Protein AF-A0A7J9I7Y8-F1 (afdb_monomer_lite)

Structure (mmCIF, N/CA/C/O backbone):
data_AF-A0A7J9I7Y8-F1
#
_entry.id   AF-A0A7J9I7Y8-F1
#
loop_
_atom_site.group_PDB
_atom_site.id
_atom_site.type_symbol
_atom_site.label_atom_id
_atom_site.label_alt_id
_atom_site.label_comp_id
_atom_site.label_asym_id
_atom_site.label_entity_id
_atom_site.label_seq_id
_atom_site.pdbx_PDB_ins_code
_atom_site.Cartn_x
_atom_site.Cartn_y
_atom_site.Cartn_z
_atom_site.occupancy
_atom_site.B_iso_or_equiv
_atom_site.auth_seq_id
_atom_site.auth_comp_id
_atom_site.auth_asym_id
_atom_site.auth_atom_id
_atom_site.pdbx_PDB_model_num
ATOM 1 N N . MET A 1 1 ? 41.640 22.484 -38.454 1.00 56.12 1 MET A N 1
ATOM 2 C CA . MET A 1 1 ? 40.781 23.368 -37.627 1.00 56.12 1 MET A CA 1
ATOM 3 C C . MET A 1 1 ? 39.280 23.047 -37.693 1.00 56.12 1 MET A C 1
ATOM 5 O O . MET A 1 1 ? 38.546 23.526 -36.842 1.00 56.12 1 MET A O 1
ATOM 9 N N . VAL A 1 2 ? 38.810 22.229 -38.646 1.00 57.25 2 VAL A N 1
ATOM 10 C CA . VAL A 1 2 ? 37.377 21.896 -38.817 1.00 57.25 2 VAL A CA 1
ATOM 11 C C . VAL A 1 2 ? 36.882 20.858 -37.796 1.00 57.25 2 VAL A C 1
ATOM 13 O O . VAL A 1 2 ? 35.784 20.990 -37.268 1.00 57.25 2 VAL A O 1
ATOM 16 N N . ASN A 1 3 ? 37.738 19.896 -37.433 1.00 61.84 3 ASN A N 1
ATOM 17 C CA . ASN A 1 3 ? 37.404 18.797 -36.514 1.00 61.84 3 ASN A CA 1
ATOM 18 C C . ASN A 1 3 ? 37.107 19.267 -35.080 1.00 61.84 3 ASN A C 1
ATOM 20 O O . ASN A 1 3 ? 36.160 18.794 -34.468 1.00 61.84 3 ASN A O 1
ATOM 24 N N . PHE A 1 4 ? 37.860 20.245 -34.560 1.00 66.62 4 PHE A N 1
ATOM 25 C CA . PHE A 1 4 ? 37.642 20.777 -33.207 1.00 66.62 4 PHE A CA 1
ATOM 26 C C . PHE A 1 4 ? 36.300 21.509 -33.087 1.00 66.62 4 PHE A C 1
ATOM 28 O O . PHE A 1 4 ? 35.583 21.362 -32.100 1.00 66.62 4 PHE A O 1
ATOM 35 N N . ARG A 1 5 ? 35.930 22.260 -34.132 1.00 70.38 5 ARG A N 1
ATOM 36 C CA . ARG A 1 5 ? 34.663 22.993 -34.174 1.00 70.38 5 ARG A CA 1
ATOM 37 C C . ARG A 1 5 ? 33.477 22.040 -34.322 1.00 70.38 5 ARG A C 1
ATOM 39 O O . ARG A 1 5 ? 32.463 22.250 -33.671 1.00 70.38 5 ARG A O 1
ATOM 46 N N . LEU A 1 6 ? 33.6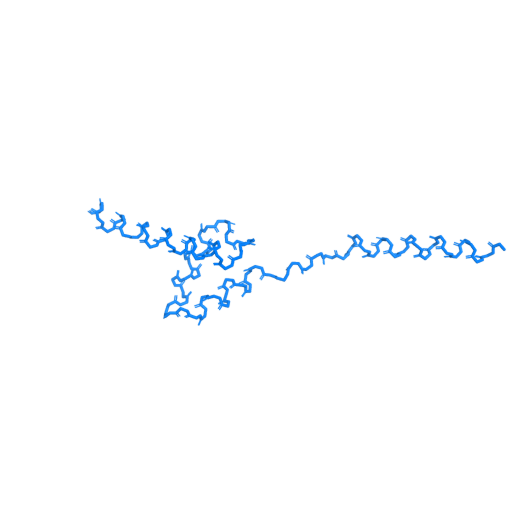44 20.958 -35.089 1.00 67.19 6 LEU A N 1
ATOM 47 C CA . LEU A 1 6 ? 32.661 19.878 -35.195 1.00 67.19 6 LEU A CA 1
ATOM 48 C C . LEU A 1 6 ? 32.425 19.187 -33.840 1.00 67.19 6 LEU A C 1
ATOM 50 O O . LEU A 1 6 ? 31.277 18.980 -33.467 1.00 67.19 6 LEU A O 1
ATOM 54 N N . CYS A 1 7 ? 33.489 18.914 -33.073 1.00 74.25 7 CYS A N 1
ATOM 55 C CA . CYS A 1 7 ? 33.378 18.316 -31.738 1.00 74.25 7 CYS A CA 1
ATOM 56 C C . CYS A 1 7 ? 32.611 19.198 -30.743 1.00 74.25 7 CYS A C 1
ATOM 58 O O . CYS A 1 7 ? 31.842 18.691 -29.934 1.00 74.25 7 CYS A O 1
ATOM 60 N N . LEU A 1 8 ? 32.786 20.522 -30.791 1.00 73.56 8 LEU A N 1
ATOM 61 C CA . LEU A 1 8 ? 32.037 21.429 -29.913 1.00 73.56 8 LEU A CA 1
ATOM 62 C C . LEU A 1 8 ? 30.534 21.402 -30.220 1.00 73.56 8 LEU A C 1
ATOM 64 O O . LEU A 1 8 ? 29.718 21.382 -29.298 1.00 73.56 8 LEU A O 1
ATOM 68 N N . PHE A 1 9 ? 30.168 21.343 -31.504 1.00 74.81 9 PHE A N 1
ATOM 69 C CA . PHE A 1 9 ? 28.769 21.220 -31.907 1.00 74.81 9 PHE A CA 1
ATOM 70 C C . PHE A 1 9 ? 28.165 19.874 -31.502 1.00 74.81 9 PHE A C 1
ATOM 72 O O . PHE A 1 9 ? 27.038 19.852 -31.014 1.00 74.81 9 PHE A O 1
ATOM 79 N N . THR A 1 10 ? 28.901 18.765 -31.633 1.00 76.50 10 THR A N 1
ATOM 80 C CA . THR A 1 10 ? 28.393 17.446 -31.224 1.00 76.50 10 THR A CA 1
ATOM 81 C C . THR A 1 10 ? 28.223 17.341 -29.711 1.00 76.50 10 THR A C 1
ATOM 83 O O . THR A 1 10 ? 27.190 16.856 -29.261 1.00 76.50 10 THR A O 1
ATOM 86 N N . ILE A 1 11 ? 29.168 17.858 -28.918 1.00 76.19 11 ILE A N 1
ATOM 87 C CA . ILE A 1 11 ? 29.059 17.870 -27.450 1.00 76.19 11 ILE A CA 1
ATOM 88 C C . ILE A 1 11 ? 27.846 18.697 -27.008 1.00 76.19 11 ILE A C 1
ATOM 90 O O . ILE A 1 11 ? 27.069 18.233 -26.178 1.00 76.19 11 ILE A O 1
ATOM 94 N N . SER A 1 12 ? 27.638 19.877 -27.603 1.00 77.75 12 SER A N 1
ATOM 95 C CA . SER A 1 12 ? 26.475 20.721 -27.307 1.00 77.75 12 SER A CA 1
ATOM 96 C C . SER A 1 12 ? 25.146 20.056 -27.672 1.00 77.75 12 SER A C 1
ATOM 98 O O . SER A 1 12 ? 24.142 20.290 -27.004 1.00 77.75 12 SER A O 1
ATOM 100 N N . PHE A 1 13 ? 25.115 19.252 -28.736 1.00 70.62 13 PHE A N 1
ATOM 101 C CA . PHE A 1 13 ? 23.910 18.532 -29.143 1.00 70.62 13 PHE A CA 1
ATOM 102 C C . PHE A 1 13 ? 23.608 17.371 -28.188 1.00 70.62 13 PHE A C 1
ATOM 104 O O . PHE A 1 13 ? 22.459 17.175 -27.805 1.00 70.62 13 PHE A O 1
ATOM 111 N N . ILE A 1 14 ? 24.643 16.650 -27.742 1.00 72.75 14 ILE A N 1
ATOM 112 C CA . ILE A 1 14 ? 24.513 15.544 -26.785 1.00 72.75 14 ILE A CA 1
ATOM 113 C C . ILE A 1 14 ? 24.009 16.057 -25.431 1.00 72.75 14 ILE A C 1
ATOM 115 O O . ILE A 1 14 ? 23.063 15.490 -24.883 1.00 72.75 14 ILE A O 1
ATOM 119 N N . THR A 1 15 ? 24.568 17.153 -24.906 1.00 68.88 15 THR A N 1
ATOM 120 C CA . THR A 1 15 ? 24.103 17.730 -23.632 1.00 68.88 15 THR A CA 1
ATOM 121 C C . THR A 1 15 ? 22.666 18.236 -23.720 1.00 68.88 15 THR A C 1
ATOM 123 O O . THR A 1 15 ? 21.895 18.003 -22.793 1.00 68.88 15 THR A O 1
ATOM 126 N N . LEU A 1 16 ? 22.275 18.845 -24.845 1.00 66.75 16 LEU A N 1
ATOM 127 C CA . LEU A 1 16 ? 20.900 19.287 -25.082 1.00 66.75 16 LEU A CA 1
ATOM 128 C C . LEU A 1 16 ? 19.920 18.107 -25.145 1.00 66.75 16 LEU A C 1
ATOM 130 O O . LEU A 1 16 ? 18.830 18.181 -24.586 1.00 66.75 16 LEU A O 1
ATOM 134 N N . THR A 1 17 ? 20.304 16.994 -25.778 1.00 65.25 17 THR A N 1
ATOM 135 C CA . THR A 1 17 ? 19.465 15.786 -25.779 1.00 65.25 17 THR A CA 1
ATOM 136 C C . THR A 1 17 ? 19.354 15.149 -24.395 1.00 65.25 17 THR A C 1
ATOM 138 O O . THR A 1 17 ? 18.290 14.642 -24.062 1.00 65.25 17 THR A O 1
ATOM 141 N N . PHE A 1 18 ? 20.401 15.217 -23.566 1.00 62.38 18 PHE A N 1
ATOM 142 C CA . PHE A 1 18 ? 20.411 14.622 -22.225 1.00 62.38 18 PHE A CA 1
ATOM 143 C C . PHE A 1 18 ? 19.545 15.403 -21.222 1.00 62.38 18 PHE A C 1
ATOM 145 O O . PHE A 1 18 ? 18.935 14.804 -20.344 1.00 62.38 18 PHE A O 1
ATOM 152 N N . THR A 1 19 ? 19.433 16.730 -21.360 1.00 60.75 19 THR A N 1
ATOM 153 C CA . THR A 1 19 ? 18.514 17.540 -20.534 1.00 60.75 19 THR A CA 1
ATOM 154 C C . THR A 1 19 ? 17.060 17.453 -20.991 1.00 60.75 19 THR A C 1
ATOM 156 O O . THR A 1 19 ? 16.156 17.713 -20.201 1.00 60.75 19 THR A O 1
ATOM 159 N N . LEU A 1 20 ? 16.833 17.106 -22.261 1.00 58.25 20 LEU A N 1
ATOM 160 C CA . LEU A 1 20 ? 15.507 16.918 -22.850 1.00 58.25 20 LEU A CA 1
ATOM 161 C C . LEU A 1 20 ? 15.001 15.479 -22.749 1.00 58.25 20 LEU A C 1
ATOM 163 O O . LEU A 1 20 ? 13.852 15.234 -23.111 1.00 58.25 20 LEU A O 1
ATOM 167 N N . GLN A 1 21 ? 15.815 14.533 -22.267 1.00 60.81 21 GLN A N 1
ATOM 168 C CA . GLN A 1 21 ? 15.313 13.217 -21.893 1.00 60.81 21 GLN A CA 1
ATOM 169 C C . GLN A 1 21 ? 14.346 13.410 -20.721 1.00 60.81 21 GLN A C 1
ATOM 171 O O . GLN A 1 21 ? 14.781 13.797 -19.632 1.00 60.81 21 GLN A O 1
ATOM 176 N N . PRO A 1 22 ? 13.040 13.142 -20.898 1.00 57.12 22 PRO A N 1
ATOM 177 C CA . PRO A 1 22 ? 12.183 13.010 -19.745 1.00 57.12 22 PRO A CA 1
ATOM 178 C C . PRO A 1 22 ? 12.749 11.820 -18.977 1.00 57.12 22 PRO A C 1
ATOM 180 O O . PRO A 1 22 ? 12.882 10.724 -19.527 1.00 57.12 22 PRO A O 1
ATOM 183 N N . PHE A 1 23 ? 13.149 12.037 -17.725 1.00 52.03 23 PHE A N 1
ATOM 184 C CA . PHE A 1 23 ? 13.325 10.941 -16.789 1.00 52.03 23 PHE A CA 1
ATOM 185 C C . PHE A 1 23 ? 11.974 10.231 -16.740 1.00 52.03 23 PHE A C 1
ATOM 187 O O . PHE A 1 23 ? 11.067 10.648 -16.025 1.00 52.03 23 PHE A O 1
ATOM 194 N N . HIS A 1 24 ? 11.809 9.194 -17.557 1.00 50.56 24 HIS A N 1
ATOM 195 C CA . HIS A 1 24 ? 10.740 8.231 -17.392 1.00 50.56 24 HIS A CA 1
ATOM 196 C C . HIS A 1 24 ? 11.099 7.464 -16.120 1.00 50.56 24 HIS A C 1
ATOM 198 O O . HIS A 1 24 ? 11.652 6.367 -16.169 1.00 50.56 24 HIS A O 1
ATOM 204 N N . VAL A 1 25 ? 10.836 8.089 -14.966 1.00 50.03 25 VAL A N 1
ATOM 205 C CA . VAL A 1 25 ? 10.543 7.362 -13.738 1.00 50.03 25 VAL A CA 1
ATOM 206 C C . VAL A 1 25 ? 9.420 6.428 -14.150 1.00 50.03 25 VAL A C 1
ATOM 208 O O . VAL A 1 25 ? 8.352 6.876 -14.567 1.00 50.03 25 VAL A O 1
ATOM 211 N N . LEU A 1 26 ? 9.743 5.143 -14.227 1.00 48.31 26 LEU A N 1
ATOM 212 C CA . LEU A 1 26 ? 8.828 4.101 -14.648 1.00 48.31 26 LEU A CA 1
ATOM 213 C C . LEU A 1 26 ? 7.639 4.135 -13.680 1.00 48.31 26 LEU A C 1
ATOM 215 O O . LEU A 1 26 ? 7.745 3.659 -12.560 1.00 48.31 26 LEU A O 1
ATOM 219 N N . SER A 1 27 ? 6.581 4.803 -14.137 1.00 48.69 27 SER A N 1
ATOM 220 C CA . SER A 1 27 ? 5.298 5.103 -13.506 1.00 48.69 27 SER A CA 1
ATOM 221 C C . SER A 1 27 ? 5.036 4.433 -12.150 1.00 48.69 27 SER A C 1
ATOM 223 O O . SER A 1 27 ? 4.731 3.243 -12.082 1.00 48.69 27 SER A O 1
ATOM 225 N N . ASP A 1 28 ? 5.048 5.229 -11.082 1.00 65.56 28 ASP A N 1
ATOM 226 C CA . ASP A 1 28 ? 4.580 4.836 -9.748 1.00 65.56 28 ASP A CA 1
ATOM 227 C C . ASP A 1 28 ? 3.108 4.362 -9.749 1.00 65.56 28 ASP A C 1
ATOM 229 O O . ASP A 1 28 ? 2.715 3.537 -8.923 1.00 65.56 28 ASP A O 1
ATOM 233 N N . GLU A 1 29 ? 2.293 4.780 -10.730 1.00 76.00 29 GLU A N 1
ATOM 234 C CA . GLU A 1 29 ? 0.955 4.203 -10.942 1.00 76.00 29 GLU A CA 1
ATOM 235 C C . GLU A 1 29 ? 1.023 2.725 -11.340 1.00 76.00 29 GLU A C 1
ATOM 237 O O . GLU A 1 29 ? 0.228 1.922 -10.853 1.00 76.00 29 GLU A O 1
ATOM 242 N N . ALA A 1 30 ? 1.991 2.327 -12.173 1.00 86.38 30 ALA A N 1
ATOM 243 C CA . ALA A 1 30 ? 2.159 0.923 -12.553 1.00 86.38 30 ALA A CA 1
ATOM 244 C C . ALA A 1 30 ? 2.532 0.056 -11.341 1.00 86.38 30 ALA A C 1
ATOM 246 O O . ALA A 1 30 ? 2.150 -1.112 -11.262 1.00 86.38 30 ALA A O 1
ATOM 247 N N . MET A 1 31 ? 3.242 0.636 -10.371 1.00 90.12 31 MET A N 1
ATOM 248 C CA . MET A 1 31 ? 3.584 -0.033 -9.124 1.00 90.12 31 MET A CA 1
ATOM 249 C C . MET A 1 31 ? 2.364 -0.240 -8.223 1.00 90.12 31 MET A C 1
ATOM 251 O O . MET A 1 31 ? 2.183 -1.344 -7.706 1.00 90.12 31 MET A O 1
ATOM 255 N N . ILE A 1 32 ? 1.510 0.779 -8.080 1.00 92.50 32 ILE A N 1
ATOM 256 C CA . ILE A 1 32 ? 0.238 0.666 -7.351 1.00 92.50 32 ILE A CA 1
ATOM 257 C C . ILE A 1 32 ? -0.644 -0.410 -7.992 1.00 92.50 32 ILE A C 1
ATOM 259 O O . ILE A 1 32 ? -1.128 -1.290 -7.283 1.00 92.50 32 ILE A O 1
ATOM 263 N N . ILE A 1 33 ? -0.787 -0.397 -9.323 1.00 93.38 33 ILE A N 1
ATOM 264 C CA . ILE A 1 33 ? -1.555 -1.409 -10.066 1.00 93.38 33 ILE A CA 1
ATOM 265 C C . ILE A 1 33 ? -1.005 -2.814 -9.780 1.00 93.38 33 ILE A C 1
ATOM 267 O O . ILE A 1 33 ? -1.736 -3.677 -9.305 1.00 93.38 33 ILE A O 1
ATOM 271 N N . ASN A 1 34 ? 0.302 -3.028 -9.954 1.00 93.94 34 ASN A N 1
ATOM 272 C CA . ASN A 1 34 ? 0.928 -4.337 -9.745 1.00 93.94 34 ASN A CA 1
ATOM 273 C C . ASN A 1 34 ? 0.834 -4.853 -8.295 1.00 93.94 34 ASN A C 1
ATOM 275 O O . ASN A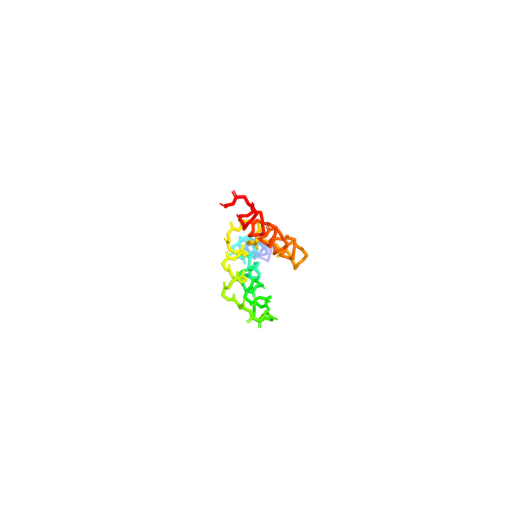 1 34 ? 0.813 -6.065 -8.073 1.00 93.94 34 ASN A O 1
ATOM 279 N N . VAL A 1 35 ? 0.819 -3.967 -7.294 1.00 93.94 35 VAL A N 1
ATOM 280 C CA . VAL A 1 35 ? 0.598 -4.362 -5.894 1.00 93.94 35 VAL A CA 1
ATOM 281 C C . VAL A 1 35 ? -0.870 -4.715 -5.662 1.00 93.94 35 VAL A C 1
ATOM 283 O O . VAL A 1 35 ? -1.148 -5.753 -5.064 1.00 93.94 35 VAL A O 1
ATOM 286 N N . CYS A 1 36 ? -1.800 -3.895 -6.152 1.00 95.94 36 CYS A N 1
A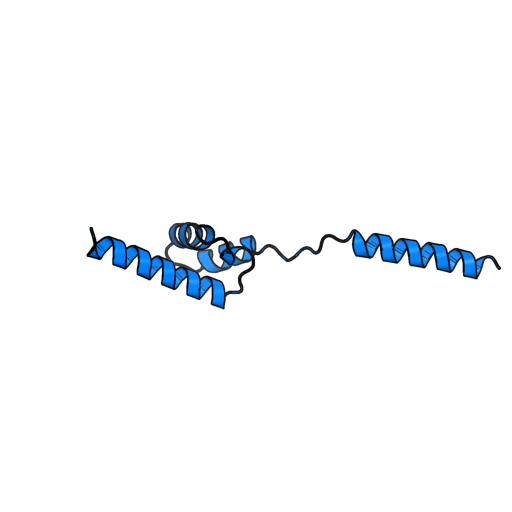TOM 287 C CA . CYS A 1 36 ? -3.231 -4.107 -5.953 1.00 95.94 36 CYS A CA 1
ATOM 288 C C . CYS A 1 36 ? -3.788 -5.304 -6.729 1.00 95.94 36 CYS A C 1
ATOM 290 O O . CYS A 1 36 ? -4.682 -5.975 -6.233 1.00 95.94 36 CYS A O 1
ATOM 292 N N . ASP A 1 37 ? -3.221 -5.667 -7.877 1.00 97.44 37 ASP A N 1
ATOM 293 C CA . ASP A 1 37 ? -3.625 -6.879 -8.607 1.00 97.44 37 ASP A CA 1
ATOM 294 C C . ASP A 1 37 ? -3.317 -8.177 -7.836 1.00 97.44 37 ASP A C 1
ATOM 296 O O . ASP A 1 37 ? -3.819 -9.249 -8.172 1.00 97.44 37 ASP A O 1
ATOM 300 N N . LYS A 1 38 ? -2.491 -8.097 -6.785 1.00 96.75 38 LYS A N 1
ATOM 301 C CA . LYS A 1 38 ? -2.159 -9.225 -5.902 1.00 96.75 38 LYS A CA 1
ATOM 302 C C . LYS A 1 38 ? -3.032 -9.284 -4.651 1.00 96.75 38 LYS A C 1
ATOM 304 O O . LYS A 1 38 ? -2.860 -10.204 -3.850 1.00 96.75 38 LYS A O 1
ATOM 309 N N . THR A 1 39 ? -3.924 -8.316 -4.437 1.00 96.69 39 THR A N 1
ATOM 310 C CA . THR A 1 39 ? -4.824 -8.306 -3.280 1.00 96.69 39 THR A CA 1
ATOM 311 C C . THR A 1 39 ? -6.156 -8.981 -3.621 1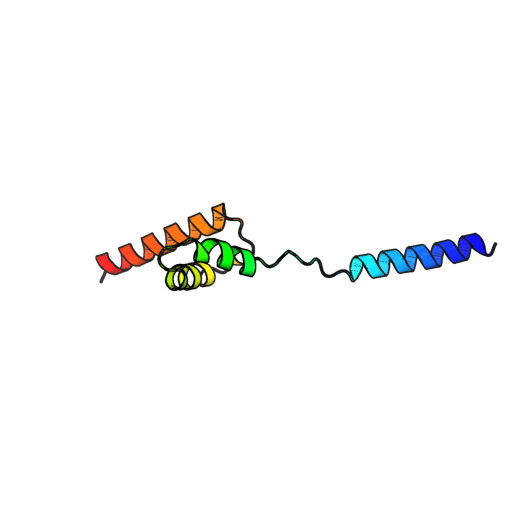.00 96.69 39 THR A C 1
ATOM 313 O O . THR A 1 39 ? -6.571 -8.985 -4.778 1.00 96.69 39 THR A O 1
ATOM 316 N N . PRO A 1 40 ? -6.870 -9.539 -2.624 1.00 97.88 40 PRO A N 1
ATOM 317 C CA . PRO A 1 40 ? -8.211 -10.091 -2.844 1.00 97.88 40 PRO A CA 1
ATOM 318 C C . PRO A 1 40 ? -9.235 -9.051 -3.321 1.00 97.88 40 PRO A C 1
ATOM 320 O O . PRO A 1 40 ? -10.210 -9.409 -3.971 1.00 97.88 40 PRO A O 1
ATOM 323 N N . ASP A 1 41 ? -9.006 -7.776 -2.995 1.00 97.75 41 ASP A N 1
ATOM 324 C CA . ASP A 1 41 ? -9.803 -6.644 -3.467 1.00 97.75 41 ASP A CA 1
ATOM 325 C C . ASP A 1 41 ? -8.878 -5.562 -4.057 1.00 97.75 41 ASP A C 1
ATOM 327 O O . ASP A 1 41 ? -8.327 -4.732 -3.317 1.00 97.75 41 ASP A O 1
ATOM 331 N N . PRO A 1 42 ? -8.657 -5.582 -5.385 1.00 96.94 42 PRO A N 1
ATOM 332 C CA . PRO A 1 42 ? -7.844 -4.579 -6.066 1.00 96.94 42 PRO A CA 1
ATOM 333 C C . PRO A 1 42 ? -8.458 -3.179 -6.002 1.00 96.94 42 PRO A C 1
ATOM 335 O O . PRO A 1 42 ? -7.729 -2.189 -5.942 1.00 96.94 42 PRO A O 1
ATOM 338 N N . SER A 1 43 ? -9.790 -3.081 -5.979 1.00 97.25 43 SER A N 1
ATOM 339 C CA . SER A 1 43 ? -10.499 -1.800 -5.983 1.00 97.25 43 SER A CA 1
ATOM 340 C C . SER A 1 43 ? -10.303 -1.054 -4.664 1.00 97.25 43 SER A C 1
ATOM 342 O O . SER A 1 43 ? -9.871 0.100 -4.670 1.00 97.25 43 SER A O 1
ATOM 344 N N . LEU A 1 44 ? -10.483 -1.744 -3.533 1.00 96.75 44 LEU A N 1
ATOM 345 C CA . LEU A 1 44 ? -10.224 -1.200 -2.202 1.00 96.75 44 LEU A CA 1
ATOM 346 C C . LEU A 1 44 ? -8.755 -0.803 -2.040 1.00 96.75 44 LEU A C 1
ATOM 348 O O . LEU A 1 44 ? -8.458 0.267 -1.504 1.00 96.75 44 LEU A O 1
ATOM 352 N N . CYS A 1 45 ? -7.834 -1.636 -2.535 1.00 97.38 45 CYS A N 1
ATOM 353 C CA . CYS A 1 45 ? -6.406 -1.330 -2.522 1.00 97.38 45 CYS A CA 1
ATOM 354 C C . CYS A 1 45 ? -6.101 -0.033 -3.282 1.00 97.38 45 CYS A C 1
ATOM 356 O O . CYS A 1 45 ? -5.469 0.866 -2.724 1.00 97.38 45 CYS A O 1
ATOM 358 N N . GLN A 1 46 ? -6.592 0.104 -4.517 1.00 96.06 46 GLN A N 1
ATOM 359 C CA . GLN A 1 46 ? -6.357 1.299 -5.326 1.00 96.06 46 GLN A CA 1
ATOM 360 C C . GLN A 1 46 ? -6.978 2.538 -4.682 1.00 96.06 46 GLN A C 1
ATOM 362 O O . GLN A 1 46 ? -6.322 3.575 -4.607 1.00 96.06 46 GLN A O 1
ATOM 367 N N . THR A 1 47 ? -8.210 2.446 -4.172 1.00 96.25 47 THR A N 1
ATOM 368 C CA . THR A 1 47 ? -8.857 3.550 -3.451 1.00 96.25 47 THR A CA 1
ATOM 369 C C . THR A 1 47 ? -8.043 3.972 -2.229 1.00 96.25 47 THR A C 1
ATOM 371 O O . THR A 1 47 ? -7.819 5.165 -2.023 1.00 96.25 47 THR A O 1
ATOM 374 N N . CYS A 1 48 ? -7.563 3.013 -1.436 1.00 96.56 48 CYS A N 1
ATOM 375 C CA . CYS A 1 48 ? -6.724 3.290 -0.278 1.00 96.56 48 CYS A CA 1
ATOM 376 C C . CYS A 1 48 ? -5.406 3.968 -0.679 1.00 96.56 48 CYS A C 1
ATOM 378 O O . CYS A 1 48 ? -5.108 5.055 -0.182 1.00 96.56 48 CYS A O 1
ATOM 380 N N . LEU A 1 49 ? -4.625 3.369 -1.582 1.00 96.00 49 LEU A N 1
ATOM 381 C CA . LEU A 1 49 ? -3.294 3.876 -1.922 1.00 96.00 49 LEU A CA 1
ATOM 382 C C . LEU A 1 49 ? -3.371 5.239 -2.617 1.00 96.00 49 LEU A C 1
ATOM 384 O O . LEU A 1 49 ? -2.644 6.153 -2.232 1.00 96.00 49 LEU A O 1
ATOM 388 N N . ASN A 1 50 ? -4.312 5.430 -3.546 1.00 94.81 50 ASN A N 1
ATOM 389 C CA . ASN A 1 50 ? -4.498 6.714 -4.230 1.00 94.81 50 ASN A CA 1
ATOM 390 C C . ASN A 1 50 ? -5.019 7.831 -3.308 1.00 94.81 50 ASN A C 1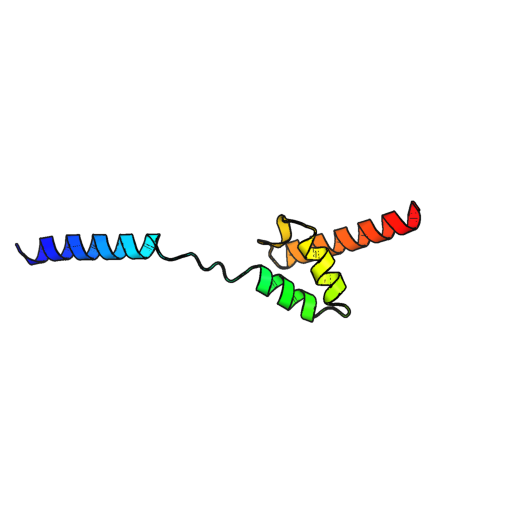
ATOM 392 O O . ASN A 1 50 ? -4.910 9.004 -3.665 1.00 94.81 50 ASN A O 1
ATOM 396 N N . SER A 1 51 ? -5.565 7.498 -2.131 1.00 93.62 51 SER A N 1
ATOM 397 C CA . SER A 1 51 ? -5.986 8.506 -1.148 1.00 93.62 51 SER A CA 1
ATOM 398 C C . SER A 1 51 ? -4.813 9.188 -0.436 1.00 93.62 51 SER A C 1
ATOM 400 O O . SER A 1 51 ? -4.975 10.300 0.065 1.00 93.62 51 SER A O 1
ATOM 402 N N . ASP A 1 52 ? -3.630 8.561 -0.414 1.00 92.50 52 ASP A N 1
ATOM 403 C CA . ASP A 1 52 ? -2.422 9.150 0.164 1.00 92.50 52 ASP A CA 1
ATOM 404 C C . ASP A 1 52 ? -1.531 9.724 -0.953 1.00 92.50 52 ASP A C 1
ATOM 406 O O . ASP A 1 52 ? -1.062 8.968 -1.806 1.00 92.50 52 ASP A O 1
ATOM 410 N N . PRO A 1 53 ? -1.232 11.037 -0.970 1.00 89.50 53 PRO A N 1
ATOM 411 C CA . PRO A 1 53 ? -0.381 11.640 -1.997 1.00 89.50 53 PRO A CA 1
ATOM 412 C C . PRO A 1 53 ? 1.051 11.084 -2.016 1.00 89.50 53 PRO A C 1
ATOM 414 O O . PRO A 1 53 ? 1.736 11.216 -3.030 1.00 89.50 53 PRO A O 1
ATOM 417 N N . LYS A 1 54 ? 1.514 10.455 -0.927 1.00 88.31 54 LYS A N 1
ATOM 418 C CA . LYS A 1 54 ? 2.842 9.832 -0.839 1.00 88.31 54 LYS A CA 1
ATOM 419 C C . LYS A 1 54 ? 2.939 8.535 -1.635 1.00 88.31 54 LYS A C 1
ATOM 421 O O . LYS A 1 54 ? 4.054 8.105 -1.902 1.00 88.31 54 LYS A O 1
ATOM 426 N N . SER A 1 55 ? 1.818 7.922 -2.023 1.00 87.12 55 SER A N 1
ATOM 427 C CA . SER A 1 55 ? 1.807 6.680 -2.810 1.00 87.12 55 SER A CA 1
ATOM 428 C C . SER A 1 55 ? 2.408 6.847 -4.209 1.00 87.12 55 SER A C 1
ATOM 430 O O . SER A 1 55 ? 2.978 5.905 -4.747 1.00 87.12 55 SER A O 1
ATOM 432 N N . LYS A 1 56 ? 2.346 8.058 -4.772 1.00 84.25 56 LYS A N 1
ATOM 433 C CA . L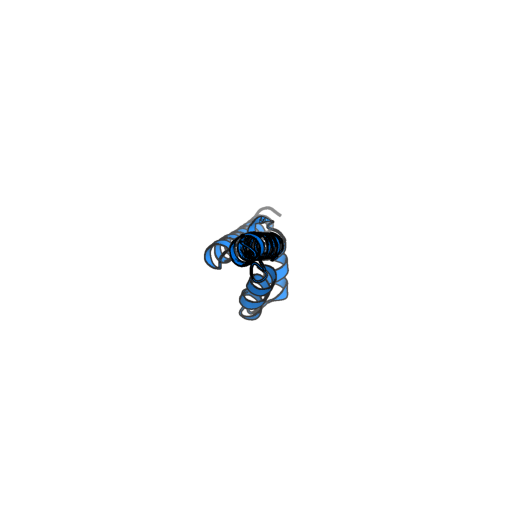YS A 1 56 ? 2.760 8.374 -6.148 1.00 84.25 56 LYS A CA 1
ATOM 434 C C . LYS A 1 56 ? 4.265 8.367 -6.403 1.00 84.25 56 LYS A C 1
ATOM 436 O O . LYS A 1 56 ? 4.650 8.675 -7.514 1.00 84.25 56 LYS A O 1
ATOM 441 N N . ALA A 1 57 ? 5.091 8.142 -5.389 1.00 84.12 57 ALA A N 1
ATOM 442 C CA . ALA A 1 57 ? 6.549 8.025 -5.509 1.00 84.12 57 ALA A CA 1
ATOM 443 C C . ALA A 1 57 ? 7.092 6.984 -4.512 1.00 84.12 57 ALA A C 1
ATOM 445 O O . ALA A 1 57 ? 8.232 7.066 -4.049 1.00 84.12 57 ALA A O 1
ATOM 446 N N . ALA A 1 58 ? 6.216 6.082 -4.060 1.00 85.06 58 ALA A N 1
ATOM 447 C CA . ALA A 1 58 ? 6.459 5.182 -2.947 1.00 85.06 58 ALA A CA 1
ATOM 448 C C . ALA A 1 58 ? 6.995 3.835 -3.423 1.00 85.06 58 ALA A C 1
ATOM 450 O O . ALA A 1 58 ? 6.423 3.200 -4.303 1.00 85.06 58 ALA A O 1
ATOM 451 N N . ASP A 1 59 ? 8.017 3.331 -2.734 1.00 90.31 59 ASP A N 1
ATOM 452 C CA . ASP A 1 59 ? 8.379 1.922 -2.836 1.00 90.31 59 ASP A CA 1
ATOM 453 C C . ASP A 1 59 ? 7.323 1.006 -2.169 1.00 90.31 59 ASP A C 1
ATOM 455 O O . ASP A 1 59 ? 6.408 1.457 -1.472 1.00 90.31 59 ASP A O 1
ATOM 459 N N . VAL A 1 60 ? 7.465 -0.318 -2.332 1.00 90.88 60 VAL A N 1
ATOM 460 C CA . VAL A 1 60 ? 6.486 -1.300 -1.820 1.00 90.88 60 VAL A CA 1
ATOM 461 C C . VAL A 1 60 ? 6.336 -1.185 -0.303 1.00 90.88 60 VAL A C 1
ATOM 463 O O . VAL A 1 60 ? 5.254 -1.405 0.236 1.00 90.88 60 VAL A O 1
ATOM 466 N N . ARG A 1 61 ? 7.415 -0.836 0.407 1.00 92.12 61 ARG A N 1
ATOM 467 C CA . ARG A 1 61 ? 7.403 -0.724 1.865 1.00 92.12 61 ARG A CA 1
ATOM 468 C C . ARG A 1 61 ? 6.579 0.481 2.305 1.00 92.12 61 ARG A C 1
ATOM 470 O O . ARG A 1 61 ? 5.832 0.380 3.278 1.00 92.12 61 ARG A O 1
ATOM 477 N N . VAL A 1 62 ? 6.695 1.603 1.601 1.00 93.06 62 VAL A N 1
ATOM 478 C CA . VAL A 1 62 ? 5.862 2.782 1.842 1.00 93.06 62 VAL A CA 1
ATOM 479 C C . VAL A 1 62 ? 4.401 2.484 1.493 1.00 93.06 62 VAL A C 1
ATOM 481 O O . VAL A 1 62 ? 3.533 2.787 2.311 1.00 93.06 62 VAL A O 1
ATOM 484 N N . LEU A 1 63 ? 4.117 1.807 0.374 1.00 94.44 63 LEU A N 1
ATOM 485 C CA . LEU A 1 63 ? 2.751 1.383 0.022 1.00 94.44 63 LEU A CA 1
ATOM 486 C C . LEU A 1 63 ? 2.133 0.462 1.089 1.00 94.44 63 LEU A C 1
ATOM 488 O O . LEU A 1 63 ? 0.991 0.669 1.493 1.00 94.44 63 LEU A O 1
ATOM 492 N N . ALA A 1 64 ? 2.900 -0.490 1.626 1.00 95.25 64 ALA A N 1
ATOM 493 C CA . ALA A 1 64 ? 2.448 -1.359 2.715 1.00 95.25 64 ALA A CA 1
ATOM 494 C C . ALA A 1 64 ? 2.152 -0.581 4.011 1.00 95.25 64 ALA A C 1
ATOM 496 O O . ALA A 1 64 ? 1.221 -0.900 4.751 1.00 95.25 64 ALA A O 1
ATOM 497 N N . LYS A 1 65 ? 2.923 0.473 4.304 1.00 97.00 65 LYS A N 1
ATOM 498 C CA . LYS A 1 65 ? 2.633 1.346 5.448 1.00 97.00 65 LYS A CA 1
ATOM 499 C C . LYS A 1 65 ? 1.316 2.100 5.248 1.00 97.00 65 LYS A C 1
ATOM 501 O O . LYS A 1 65 ? 0.526 2.179 6.185 1.00 97.00 65 LYS A O 1
ATOM 506 N N . ILE A 1 66 ? 1.071 2.610 4.042 1.00 96.69 66 ILE A N 1
ATOM 507 C CA . ILE A 1 66 ? -0.182 3.296 3.694 1.00 96.69 66 ILE A CA 1
ATOM 508 C C . ILE A 1 66 ? -1.370 2.335 3.830 1.00 96.69 66 ILE A C 1
ATOM 510 O O . ILE A 1 66 ? -2.373 2.699 4.442 1.00 96.69 66 ILE A O 1
ATOM 514 N N . SER A 1 67 ? -1.252 1.088 3.356 1.00 96.50 67 SER A N 1
ATOM 515 C CA . SER A 1 67 ? -2.335 0.105 3.492 1.00 96.50 67 SER A CA 1
ATOM 516 C C . SER A 1 67 ? -2.675 -0.203 4.953 1.00 96.50 67 SER A C 1
ATOM 518 O O . SER A 1 67 ? -3.850 -0.322 5.293 1.00 96.50 67 SER A O 1
ATOM 520 N N . ILE A 1 68 ? -1.669 -0.268 5.837 1.00 97.88 68 ILE A N 1
ATOM 521 C CA . ILE A 1 68 ? -1.895 -0.403 7.286 1.00 97.88 68 ILE A CA 1
ATOM 522 C C . ILE A 1 68 ? -2.662 0.811 7.819 1.00 97.88 68 ILE A C 1
ATOM 524 O O . ILE A 1 68 ? -3.643 0.640 8.534 1.00 97.88 68 ILE A O 1
ATOM 528 N N . THR A 1 69 ? -2.267 2.029 7.437 1.00 97.56 69 THR A N 1
ATOM 529 C CA . THR A 1 69 ? -2.964 3.257 7.849 1.00 97.56 69 THR A CA 1
ATOM 530 C C . THR A 1 69 ? -4.424 3.283 7.396 1.00 97.56 69 THR A C 1
ATOM 532 O O . THR A 1 69 ? -5.282 3.689 8.178 1.00 97.56 69 THR A O 1
ATOM 535 N N . CYS A 1 70 ? -4.738 2.820 6.183 1.00 97.00 70 CYS A N 1
ATOM 536 C CA . CYS A 1 70 ? -6.128 2.672 5.747 1.00 97.00 70 CYS A CA 1
ATOM 537 C C . CYS A 1 70 ? -6.905 1.696 6.634 1.00 97.00 70 CYS A C 1
ATOM 539 O O . CYS A 1 70 ? -7.992 2.037 7.087 1.00 97.00 70 CYS A O 1
ATOM 541 N N . GLY A 1 71 ? -6.329 0.526 6.928 1.00 96.69 71 GLY A N 1
ATOM 542 C CA . GLY A 1 71 ? -6.952 -0.458 7.815 1.00 96.69 71 GLY A CA 1
ATOM 543 C C . GLY A 1 71 ? -7.205 0.092 9.221 1.00 96.69 71 GLY A C 1
ATOM 544 O O . GLY A 1 71 ? -8.291 -0.094 9.762 1.00 96.69 71 GLY A O 1
ATOM 545 N N . THR A 1 72 ? -6.245 0.830 9.790 1.00 97.38 72 THR A N 1
ATOM 546 C CA . THR A 1 72 ? -6.417 1.520 11.078 1.00 97.38 72 THR A CA 1
ATOM 547 C C . THR A 1 72 ? -7.544 2.544 11.017 1.00 97.38 72 THR A C 1
ATOM 549 O O . THR A 1 72 ? -8.438 2.501 11.850 1.00 97.38 72 THR A O 1
ATOM 552 N N . ARG A 1 73 ? -7.561 3.411 9.998 1.00 95.81 73 ARG A N 1
ATOM 553 C CA . ARG A 1 73 ? -8.617 4.417 9.817 1.00 95.81 73 ARG A CA 1
ATOM 554 C C . ARG A 1 73 ? -10.006 3.783 9.728 1.00 95.81 73 ARG A C 1
ATOM 556 O O . ARG A 1 73 ? -10.956 4.324 10.282 1.00 95.81 73 ARG A O 1
ATOM 563 N N . ASP A 1 74 ? -10.142 2.686 8.993 1.00 95.38 74 ASP A N 1
ATOM 564 C CA . ASP A 1 74 ? -11.440 2.041 8.796 1.00 95.38 74 ASP A CA 1
ATOM 565 C C . ASP A 1 74 ? -11.904 1.325 10.080 1.00 95.38 74 ASP A C 1
ATOM 567 O O . ASP A 1 74 ? -13.087 1.375 10.414 1.00 95.38 74 ASP A O 1
ATOM 571 N N . ALA A 1 75 ? -10.973 0.756 10.855 1.00 97.00 75 ALA A N 1
ATOM 572 C CA . ALA A 1 75 ? -11.254 0.228 12.191 1.00 97.00 75 ALA A CA 1
ATOM 573 C C . ALA A 1 75 ? -11.635 1.333 13.194 1.00 97.00 75 ALA A C 1
ATOM 575 O O . ALA A 1 75 ? -12.584 1.166 13.958 1.00 97.00 75 ALA A O 1
ATOM 576 N N . ASP A 1 76 ? -10.941 2.474 13.163 1.00 97.12 76 ASP A N 1
ATOM 577 C CA . ASP A 1 76 ? -11.240 3.623 14.019 1.00 97.12 76 ASP A CA 1
ATOM 578 C C . ASP A 1 76 ? -12.635 4.180 13.727 1.00 97.12 76 ASP A C 1
ATOM 580 O O . ASP A 1 76 ? -13.361 4.512 14.660 1.00 97.12 76 ASP A O 1
ATOM 584 N N . LYS A 1 77 ? -13.039 4.260 12.451 1.00 94.81 77 LYS A N 1
ATOM 585 C CA . LYS A 1 77 ? -14.411 4.649 12.085 1.00 94.81 77 LYS A CA 1
ATOM 586 C C . LYS A 1 77 ? -15.436 3.689 12.676 1.00 94.81 77 LYS A C 1
ATOM 588 O O . LYS A 1 77 ? -16.356 4.133 13.339 1.00 94.81 77 LYS A O 1
ATOM 593 N N . LEU A 1 78 ? -15.230 2.381 12.513 1.00 93.56 78 LEU A N 1
ATOM 594 C CA . LEU A 1 78 ? -16.150 1.369 13.036 1.00 93.56 78 LEU A CA 1
ATOM 595 C C . LEU A 1 78 ? -16.334 1.443 14.562 1.00 93.56 78 LEU A C 1
ATOM 597 O O . LEU A 1 78 ? -17.397 1.088 15.055 1.00 93.56 78 LEU A O 1
ATOM 601 N N . TYR A 1 79 ? -15.297 1.833 15.308 1.00 89.94 79 TYR A N 1
ATOM 602 C CA . TYR A 1 79 ? -15.365 1.922 16.770 1.00 89.94 79 TYR A CA 1
ATOM 603 C C . TYR A 1 79 ? -15.919 3.260 17.284 1.00 89.94 79 TYR A C 1
ATOM 605 O O . TYR A 1 79 ? -16.483 3.300 18.376 1.00 89.94 79 TYR A O 1
ATOM 613 N N . ASN A 1 80 ? -15.703 4.354 16.549 1.00 87.00 80 ASN A N 1
ATOM 614 C CA . ASN A 1 80 ? -16.097 5.700 16.978 1.00 87.00 80 ASN A CA 1
ATOM 615 C C . ASN A 1 80 ? -17.446 6.173 16.401 1.00 87.00 80 ASN A C 1
ATOM 617 O O . ASN A 1 80 ? -17.930 7.215 16.848 1.00 87.00 80 ASN A O 1
ATOM 621 N N . ASP A 1 81 ? -18.020 5.446 15.438 1.00 60.47 81 ASP A N 1
ATOM 622 C CA . ASP A 1 81 ? -19.394 5.626 14.936 1.00 60.47 81 ASP A CA 1
ATOM 623 C C . ASP A 1 81 ? -20.421 4.886 15.818 1.00 60.47 81 ASP A C 1
ATOM 625 O O . ASP A 1 81 ? -21.514 5.457 16.052 1.00 60.47 81 ASP A O 1
#

Foldseek 3Di:
DVVVVVVVVVVVVVVVVVVVPDPCPVWLVVVQQVVLVPDPHSPVSSVQLVVDPCSRPDDPVVSVVSVVVVVVVVVVVVVVD

Radius of gyration: 22.7 Å; chains: 1; bounding box: 60×34×56 Å

Organism: NCBI:txid34285

Secondary structure (DSSP, 8-state):
-HHHHHHHHHHHHHHHHHHHS------HHHHHHHHHTTSS-HHHHHHHHHHSGGGGG--HHHHHHHHHHHHHHHHHHHHH-

InterPro domains:
  IPR006501 Pectinesterase inhibitor domain [TIGR01614] (3-79)
  IPR035513 Invertase/pectin methylesterase inhibitor domain superfamily [G3DSA:1.20.140.40] (27-81)
  IPR035513 Invertase/pectin methylesterase inhibitor domain superfamily [SSF101148] (31-77)

Sequence (81 aa):
MVNFRLCLFTISFITLTFTLQPFHVLSDEAMIINVCDKTPDPSLCQTCLNSDPKSKAADVRVLAKISITCGTRDADKLYND

pLDDT: mean 82.92, std 15.61, range [48.31, 97.88]